Protein AF-A0A2V7ETL7-F1 (afdb_monomer)

Mean predicted aligned error: 3.3 Å

Radius of gyration: 12.02 Å; Cα contacts (8 Å, |Δi|>4): 98; chains: 1; bounding box: 28×22×36 Å

Solvent-accessible surface area (backbone atoms only — not comparable to full-atom values): 4713 Å² total; per-residue (Å²): 139,54,70,70,54,55,50,51,51,50,52,39,24,50,45,90,68,45,32,30,68,42,69,66,58,45,49,53,46,49,53,26,46,52,48,19,54,60,19,67,79,78,36,66,70,56,21,66,49,23,47,53,52,28,50,50,52,50,58,70,32,44,55,92,97,40,50,33,35,71,70,41,44,56,59,49,48,56,54,50,51,52,45,69,76,71,108

Nearest PDB structures (foldseek):
  3aq0-assembly3_E  TM=3.871E-01  e=9.064E+00  Arabidopsis thaliana

Secondary structure (DSSP, 8-state):
--HHHHHHHHHHHHTTT-SB--HHHHHHHHHHHHHHHHHTTT-HHHHHHHHHHHHHHHHHTBSTT-SB-HHHHHHHHHHHHHHHHH-

Foldseek 3Di:
DDLVVLLVLLCCCVPVVQLQVDPVLSVQLNVLSVQLVVCVVPPPVSNLVSLVSSLVSLVVQDDPPGRHHPVSSVVNNVVSVVVSVPD

Structure (mmCIF, N/CA/C/O backbone):
data_AF-A0A2V7ETL7-F1
#
_entry.id   AF-A0A2V7ETL7-F1
#
loop_
_atom_site.group_PDB
_atom_site.id
_atom_site.type_symbol
_atom_site.label_atom_id
_atom_site.label_alt_id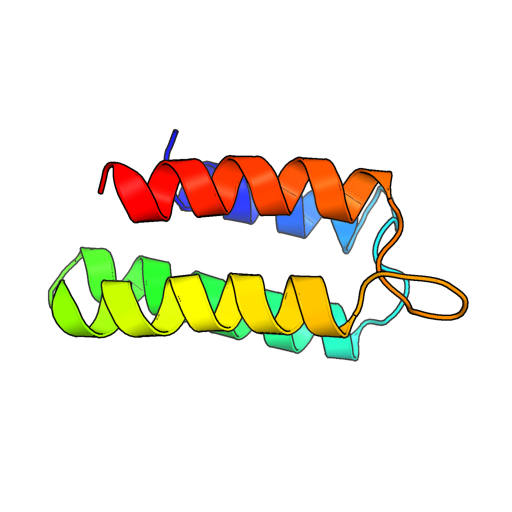
_atom_site.label_comp_id
_atom_site.label_asym_id
_atom_site.label_entity_id
_atom_site.label_seq_id
_atom_site.pdbx_PDB_ins_code
_atom_site.Cartn_x
_atom_site.Cartn_y
_atom_site.Cartn_z
_atom_site.occupancy
_atom_site.B_iso_or_equiv
_atom_site.auth_seq_id
_atom_site.auth_comp_id
_atom_site.auth_asym_id
_atom_site.auth_atom_id
_atom_site.pdbx_PDB_model_num
ATOM 1 N N . MET A 1 1 ? -14.054 -5.833 3.574 1.00 71.56 1 MET A N 1
ATOM 2 C CA . MET A 1 1 ? -12.587 -5.839 3.371 1.00 71.56 1 MET A CA 1
ATOM 3 C C . MET A 1 1 ? -11.911 -5.549 4.701 1.00 71.56 1 MET A C 1
ATOM 5 O O . MET A 1 1 ? -12.532 -4.868 5.506 1.00 71.56 1 MET A O 1
ATOM 9 N N . SER A 1 2 ? -10.698 -6.044 4.958 1.00 87.69 2 SER A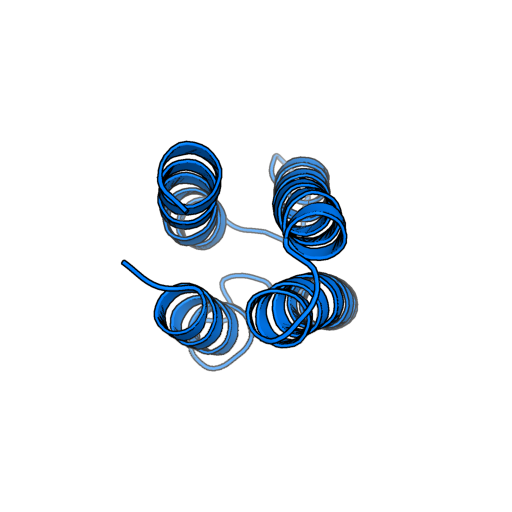 N 1
ATOM 10 C CA . SER A 1 2 ? -9.933 -5.739 6.181 1.00 87.69 2 SER A CA 1
ATOM 11 C C . SER A 1 2 ? -8.483 -5.389 5.842 1.00 87.69 2 SER A C 1
ATOM 13 O O . SER A 1 2 ? -8.003 -5.741 4.762 1.00 87.69 2 SER A O 1
ATOM 15 N N . LEU A 1 3 ? -7.761 -4.752 6.770 1.00 90.69 3 LEU A N 1
ATOM 16 C CA . LEU A 1 3 ? -6.327 -4.472 6.598 1.00 90.69 3 LEU A CA 1
ATOM 17 C C . LEU A 1 3 ? -5.497 -5.752 6.385 1.00 90.69 3 LEU A C 1
ATOM 19 O O . LEU A 1 3 ? -4.460 -5.714 5.730 1.00 90.69 3 LEU A O 1
ATOM 23 N N . ALA A 1 4 ? -5.974 -6.906 6.867 1.00 91.88 4 ALA A N 1
ATOM 24 C CA . ALA A 1 4 ? -5.325 -8.193 6.629 1.00 91.88 4 ALA A CA 1
ATOM 25 C C . ALA A 1 4 ? -5.351 -8.614 5.147 1.00 91.88 4 ALA A C 1
ATOM 27 O O . ALA A 1 4 ? -4.392 -9.229 4.683 1.00 91.88 4 ALA A O 1
ATOM 28 N N . ILE A 1 5 ? -6.412 -8.263 4.407 1.00 92.81 5 ILE A N 1
ATOM 29 C CA . ILE A 1 5 ? -6.495 -8.510 2.958 1.00 92.81 5 ILE A CA 1
ATOM 30 C C . ILE A 1 5 ? -5.485 -7.620 2.232 1.00 92.81 5 ILE A C 1
ATOM 32 O O . ILE A 1 5 ? -4.652 -8.137 1.498 1.00 92.81 5 ILE A O 1
ATOM 36 N N . VAL A 1 6 ? -5.462 -6.317 2.538 1.00 95.56 6 VAL A N 1
ATOM 37 C CA . VAL A 1 6 ? -4.492 -5.373 1.947 1.00 95.56 6 VAL A CA 1
ATOM 38 C C . VAL A 1 6 ? -3.051 -5.801 2.232 1.00 95.56 6 VAL A C 1
ATOM 40 O O . VAL A 1 6 ? -2.179 -5.664 1.379 1.00 95.56 6 VAL A O 1
ATOM 43 N N . ARG A 1 7 ? -2.787 -6.388 3.405 1.00 96.56 7 ARG A N 1
ATOM 44 C CA . ARG A 1 7 ? -1.471 -6.950 3.734 1.00 96.56 7 ARG A CA 1
ATOM 45 C C . ARG A 1 7 ? -1.115 -8.139 2.852 1.00 96.56 7 ARG A C 1
ATOM 47 O O . ARG A 1 7 ? 0.028 -8.244 2.411 1.00 96.56 7 ARG A O 1
ATOM 54 N N . SER A 1 8 ? -2.071 -9.034 2.612 1.00 97.19 8 SER A N 1
ATOM 55 C CA . SER A 1 8 ? -1.869 -10.176 1.722 1.00 97.19 8 SER A CA 1
ATOM 56 C C . SER A 1 8 ? -1.598 -9.715 0.290 1.00 97.19 8 SER A C 1
ATOM 58 O O . SER A 1 8 ? -0.628 -10.174 -0.312 1.00 97.19 8 SER A O 1
ATOM 60 N N . ASP A 1 9 ? -2.370 -8.747 -0.206 1.00 97.31 9 ASP A N 1
ATOM 61 C CA . ASP A 1 9 ? -2.168 -8.147 -1.526 1.00 97.31 9 ASP A CA 1
ATOM 62 C C . ASP A 1 9 ? -0.780 -7.509 -1.628 1.00 97.31 9 ASP A C 1
ATOM 64 O O . ASP A 1 9 ? -0.030 -7.807 -2.556 1.00 97.31 9 ASP A O 1
ATOM 68 N N . LEU A 1 10 ? -0.381 -6.719 -0.624 1.00 97.69 10 LEU A N 1
ATOM 69 C CA . LEU A 1 10 ? 0.938 -6.089 -0.584 1.00 97.69 10 LEU A CA 1
ATOM 70 C C . LEU A 1 10 ? 2.067 -7.129 -0.617 1.00 97.69 10 LEU A C 1
ATOM 72 O O . LEU A 1 10 ? 3.064 -6.947 -1.317 1.00 97.69 10 LEU A O 1
ATOM 76 N N . GLN A 1 11 ? 1.917 -8.240 0.109 1.00 97.69 11 GLN A N 1
ATOM 77 C CA . GLN A 1 11 ? 2.882 -9.338 0.084 1.00 97.69 11 GLN A CA 1
ATOM 78 C C . GLN A 1 11 ? 2.991 -9.967 -1.312 1.00 97.69 11 GLN A C 1
ATOM 80 O O . GLN A 1 11 ? 4.099 -10.277 -1.754 1.00 97.69 11 GLN A O 1
ATOM 85 N N . GLN A 1 12 ? 1.873 -10.131 -2.022 1.00 97.81 12 GLN A N 1
ATOM 86 C CA . GLN A 1 12 ? 1.874 -10.656 -3.388 1.00 97.81 12 GLN A CA 1
ATOM 87 C C . GLN A 1 12 ? 2.542 -9.683 -4.364 1.00 97.81 12 GLN A C 1
ATOM 89 O O . GLN A 1 12 ? 3.418 -10.089 -5.132 1.00 97.81 12 GLN A O 1
ATOM 94 N N . THR A 1 13 ? 2.193 -8.393 -4.301 1.00 97.62 13 THR A N 1
ATOM 95 C CA . THR A 1 13 ? 2.729 -7.364 -5.204 1.00 97.62 13 THR A CA 1
ATOM 96 C C . THR A 1 13 ? 4.218 -7.105 -4.992 1.00 97.62 13 THR A C 1
ATOM 98 O O . THR A 1 13 ? 4.933 -6.859 -5.961 1.00 97.62 13 THR A O 1
ATOM 101 N N . CYS A 1 14 ? 4.693 -7.191 -3.747 1.00 97.38 14 CYS A N 1
ATOM 102 C CA . CYS A 1 14 ? 6.106 -7.041 -3.387 1.00 97.38 14 CYS A CA 1
ATOM 103 C C . CYS A 1 14 ? 6.939 -8.316 -3.559 1.00 97.38 14 CYS A C 1
ATOM 105 O O . CYS A 1 14 ? 8.166 -8.250 -3.593 1.00 97.38 14 CYS A O 1
ATOM 107 N N . GLY A 1 15 ? 6.289 -9.477 -3.606 1.00 95.38 15 GLY A N 1
ATOM 108 C CA . GLY A 1 15 ? 6.943 -10.774 -3.692 1.00 95.38 15 GLY A CA 1
ATOM 109 C C . GLY A 1 15 ? 6.712 -11.421 -5.058 1.00 95.38 15 GLY A C 1
ATOM 110 O O . GLY A 1 15 ? 7.290 -10.953 -6.039 1.00 95.38 15 GLY A O 1
ATOM 111 N N . PRO A 1 16 ? 5.900 -12.492 -5.148 1.00 94.75 16 PRO A N 1
ATOM 112 C CA . PRO A 1 16 ? 5.763 -13.301 -6.360 1.00 94.75 16 PRO A CA 1
ATOM 113 C C . PRO A 1 16 ? 5.412 -12.525 -7.632 1.00 94.75 16 PRO A C 1
ATOM 115 O O . PRO A 1 16 ? 5.946 -12.834 -8.694 1.00 94.75 16 PRO A O 1
ATOM 118 N N . LEU A 1 17 ? 4.544 -11.513 -7.539 1.00 95.88 17 LEU A N 1
ATOM 119 C CA . LEU A 1 17 ? 4.103 -10.750 -8.709 1.00 95.88 17 LEU A CA 1
ATOM 120 C C . LEU A 1 17 ? 5.148 -9.731 -9.171 1.00 95.88 17 LEU A C 1
ATOM 122 O O . LEU A 1 17 ? 5.155 -9.353 -10.340 1.00 95.88 17 LEU A O 1
ATOM 126 N N . ARG A 1 18 ? 6.019 -9.275 -8.258 1.00 94.25 18 ARG A N 1
ATOM 127 C CA . ARG A 1 18 ? 7.027 -8.225 -8.496 1.00 94.25 18 ARG A CA 1
ATOM 128 C C . ARG A 1 18 ? 6.460 -6.952 -9.138 1.00 94.25 18 ARG A C 1
ATOM 130 O O . ARG A 1 18 ? 7.157 -6.247 -9.862 1.00 94.25 18 ARG A O 1
ATOM 137 N N . TRP A 1 19 ? 5.193 -6.653 -8.867 1.00 97.38 19 TRP A N 1
ATOM 138 C CA . TRP A 1 19 ? 4.497 -5.457 -9.347 1.00 97.38 19 TRP A CA 1
ATOM 139 C C . TRP A 1 19 ? 4.948 -4.178 -8.636 1.00 97.38 19 TRP A C 1
ATOM 141 O O . TRP A 1 19 ? 4.669 -3.081 -9.121 1.00 97.38 19 TRP A O 1
ATOM 151 N N . ILE A 1 20 ? 5.645 -4.328 -7.509 1.00 97.31 20 ILE A N 1
ATOM 152 C CA . ILE A 1 20 ? 6.458 -3.292 -6.882 1.00 97.31 20 ILE A CA 1
ATOM 153 C C . ILE A 1 20 ? 7.899 -3.801 -6.909 1.00 97.31 20 ILE A C 1
ATOM 155 O O . ILE A 1 20 ? 8.238 -4.754 -6.209 1.00 97.31 20 ILE A O 1
ATOM 159 N N . ALA A 1 21 ? 8.732 -3.218 -7.771 1.00 85.81 21 ALA A N 1
ATOM 160 C CA . ALA A 1 21 ? 10.073 -3.747 -8.043 1.00 85.81 21 ALA A CA 1
ATOM 161 C C . ALA A 1 21 ? 11.118 -3.335 -6.990 1.00 85.81 21 ALA A C 1
ATOM 163 O O . ALA A 1 21 ? 12.148 -3.996 -6.845 1.00 85.81 21 ALA A O 1
ATOM 164 N N . ASP A 1 22 ? 10.858 -2.245 -6.267 1.00 94.00 22 ASP A N 1
ATOM 165 C CA . ASP A 1 22 ? 11.772 -1.663 -5.288 1.00 94.00 22 ASP A CA 1
ATOM 166 C C . ASP A 1 22 ? 11.509 -2.220 -3.877 1.00 94.00 22 ASP A C 1
ATOM 168 O O . ASP A 1 22 ? 10.447 -2.020 -3.277 1.00 94.00 22 ASP A O 1
ATOM 172 N N . GLY A 1 23 ? 12.513 -2.906 -3.324 1.00 93.94 23 GLY A N 1
ATOM 173 C CA . GLY A 1 23 ? 12.437 -3.503 -1.990 1.00 93.94 23 GLY A CA 1
ATOM 174 C C . GLY A 1 23 ? 12.337 -2.483 -0.850 1.00 93.94 23 GLY A C 1
ATOM 175 O O . GLY A 1 23 ? 11.701 -2.769 0.166 1.00 93.94 23 GLY A O 1
ATOM 176 N N . ALA A 1 24 ? 12.909 -1.287 -1.005 1.00 96.88 24 ALA A N 1
ATOM 177 C CA . ALA A 1 24 ? 12.798 -0.216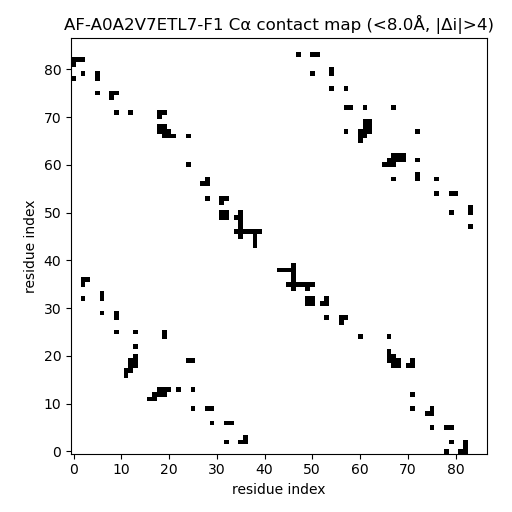 -0.020 1.00 96.88 24 ALA A CA 1
ATOM 178 C C . ALA A 1 24 ? 11.379 0.368 0.005 1.00 96.88 24 ALA A C 1
ATOM 180 O O . ALA A 1 24 ? 10.844 0.619 1.087 1.00 96.88 24 ALA A O 1
ATOM 181 N N . VAL A 1 25 ? 10.737 0.514 -1.160 1.00 97.12 25 VAL A N 1
ATOM 182 C CA . VAL A 1 25 ? 9.317 0.904 -1.255 1.00 97.12 25 VAL A CA 1
ATOM 183 C C . VAL A 1 25 ? 8.426 -0.136 -0.585 1.00 97.12 25 VAL A C 1
ATOM 185 O O . VAL A 1 25 ? 7.609 0.211 0.267 1.00 97.12 25 VAL A O 1
ATOM 188 N N . CYS A 1 26 ? 8.640 -1.419 -0.874 1.00 97.88 26 CYS A N 1
ATOM 189 C CA . CYS A 1 26 ? 7.937 -2.508 -0.196 1.00 97.88 26 CYS A CA 1
ATOM 190 C C . CYS A 1 26 ? 8.136 -2.496 1.324 1.00 97.88 26 CYS A C 1
ATOM 192 O O . CYS A 1 26 ? 7.196 -2.743 2.081 1.00 97.88 26 CYS A O 1
ATOM 194 N N . GLY A 1 27 ? 9.345 -2.170 1.788 1.00 97.31 27 GLY A N 1
ATOM 195 C CA . GLY A 1 27 ? 9.646 -1.997 3.205 1.00 97.31 27 GLY A CA 1
ATOM 196 C C . GLY A 1 27 ? 8.805 -0.897 3.857 1.00 97.31 27 GLY A C 1
ATOM 197 O O . GLY A 1 27 ? 8.172 -1.153 4.883 1.00 97.31 27 GLY A O 1
ATOM 198 N N . ARG A 1 28 ? 8.757 0.295 3.247 1.00 97.50 28 ARG A N 1
ATOM 199 C CA . ARG A 1 28 ? 7.981 1.438 3.761 1.00 97.50 28 ARG A CA 1
ATOM 200 C C . ARG A 1 28 ? 6.478 1.173 3.747 1.00 97.50 28 ARG A C 1
ATOM 202 O O . ARG A 1 28 ? 5.829 1.350 4.776 1.00 97.50 28 ARG A O 1
ATOM 209 N N . LEU A 1 29 ? 5.942 0.671 2.633 1.00 97.75 29 LEU A N 1
ATOM 210 C CA . LEU A 1 29 ? 4.523 0.323 2.514 1.00 97.75 29 LEU A CA 1
ATOM 211 C C . LEU A 1 29 ? 4.108 -0.706 3.573 1.00 97.75 29 LEU A C 1
ATOM 213 O O . LEU A 1 29 ? 3.100 -0.525 4.253 1.00 97.75 29 LEU A O 1
ATOM 217 N N . ARG A 1 30 ? 4.919 -1.751 3.778 1.00 97.12 30 ARG A N 1
ATOM 218 C CA . ARG A 1 30 ? 4.653 -2.765 4.805 1.00 97.12 30 ARG A CA 1
ATOM 219 C C . ARG A 1 30 ? 4.687 -2.165 6.207 1.00 97.12 30 ARG A C 1
ATOM 221 O O . ARG A 1 30 ? 3.800 -2.454 6.996 1.00 97.12 30 ARG A O 1
ATOM 228 N N . SER A 1 31 ? 5.667 -1.313 6.506 1.00 96.12 31 SER A N 1
ATOM 229 C CA . SER A 1 31 ? 5.760 -0.638 7.806 1.00 96.12 31 SER A CA 1
ATOM 230 C C . SER A 1 31 ? 4.509 0.190 8.113 1.00 96.12 31 SER A C 1
ATOM 232 O O . SER A 1 31 ? 3.931 0.042 9.188 1.00 96.12 31 SER A O 1
ATOM 234 N N . ASN A 1 32 ? 4.057 1.019 7.166 1.00 95.25 32 ASN A N 1
ATOM 235 C CA . ASN A 1 32 ? 2.860 1.847 7.346 1.00 95.25 32 ASN A CA 1
ATOM 236 C C . ASN A 1 32 ? 1.606 0.987 7.554 1.00 95.25 32 ASN A C 1
ATOM 238 O O . ASN A 1 32 ? 0.776 1.282 8.414 1.00 95.25 32 ASN A O 1
ATOM 242 N N . LEU A 1 33 ? 1.486 -0.109 6.800 1.00 95.06 33 LEU A N 1
ATOM 243 C CA . LEU A 1 33 ? 0.338 -1.001 6.898 1.00 95.06 33 LEU A CA 1
ATOM 244 C C . LEU A 1 33 ? 0.309 -1.791 8.215 1.00 95.06 33 LEU A C 1
ATOM 246 O O . LEU A 1 33 ? -0.748 -1.897 8.832 1.00 95.06 33 LEU A O 1
ATOM 250 N N . GLU A 1 34 ? 1.449 -2.302 8.684 1.00 93.81 34 GLU A N 1
ATOM 251 C CA . GLU A 1 34 ? 1.528 -2.989 9.982 1.00 93.81 34 GLU A CA 1
ATOM 252 C C . GLU A 1 34 ? 1.229 -2.038 11.148 1.00 93.81 34 GLU A C 1
ATOM 254 O O . GLU A 1 34 ? 0.544 -2.426 12.093 1.00 93.81 34 GLU A O 1
ATOM 259 N N . GLN A 1 35 ? 1.658 -0.773 11.071 1.00 91.94 35 GLN A N 1
ATOM 260 C CA . GLN A 1 35 ? 1.280 0.238 12.065 1.00 91.94 35 GLN A CA 1
ATOM 261 C C . GLN A 1 35 ? -0.233 0.494 12.077 1.00 91.94 35 GLN A C 1
ATOM 263 O O . GLN A 1 35 ? -0.828 0.586 13.152 1.00 91.94 35 GLN A O 1
ATOM 268 N N . ALA A 1 36 ? -0.875 0.550 10.904 1.00 91.12 36 ALA A N 1
ATOM 269 C CA . ALA A 1 36 ? -2.329 0.680 10.814 1.00 91.12 36 ALA A CA 1
ATOM 270 C C . ALA A 1 36 ? -3.049 -0.537 11.424 1.00 91.12 36 ALA A C 1
ATOM 272 O O . ALA A 1 36 ? -4.027 -0.372 12.151 1.00 91.12 36 ALA A O 1
ATOM 273 N N . ILE A 1 37 ? -2.544 -1.752 11.180 1.00 90.94 37 ILE A N 1
ATOM 274 C CA . ILE A 1 37 ? -3.082 -2.994 11.759 1.00 90.94 37 ILE A CA 1
ATOM 275 C C . ILE A 1 37 ? -2.936 -3.002 13.283 1.00 90.94 37 ILE A C 1
ATOM 277 O O . ILE A 1 37 ? -3.897 -3.306 13.986 1.00 90.94 37 ILE A O 1
ATOM 281 N N . ALA A 1 38 ? -1.755 -2.660 13.803 1.00 88.81 38 ALA A N 1
ATOM 282 C CA . ALA A 1 38 ? -1.507 -2.626 15.242 1.00 88.81 38 ALA A CA 1
ATOM 283 C C . ALA A 1 38 ? -2.416 -1.604 15.943 1.00 88.81 38 ALA A C 1
ATOM 285 O O . ALA A 1 38 ? -2.969 -1.872 17.009 1.00 88.81 38 ALA A O 1
ATOM 286 N N . SER A 1 39 ? -2.626 -0.455 15.302 1.00 84.50 39 SER A N 1
ATOM 287 C CA . SER A 1 39 ? -3.452 0.623 15.838 1.00 84.50 39 SER A CA 1
ATOM 288 C C . SER A 1 39 ? -4.943 0.267 15.888 1.00 84.50 39 SER A C 1
ATOM 290 O O . SER A 1 39 ? -5.638 0.730 16.792 1.00 84.50 39 SER A O 1
ATOM 292 N N . GLN A 1 40 ? -5.442 -0.616 15.008 1.00 79.25 40 GLN A N 1
ATOM 293 C CA . GLN A 1 40 ? -6.846 -1.058 15.056 1.00 79.25 40 GLN A CA 1
ATOM 294 C C . GLN A 1 40 ? -7.229 -1.723 16.383 1.00 79.25 40 GLN A C 1
ATOM 296 O O . GLN A 1 40 ? -8.405 -1.733 16.740 1.00 79.25 40 GLN A O 1
ATOM 301 N N . GLN A 1 41 ? -6.262 -2.293 17.106 1.00 71.31 41 GLN A N 1
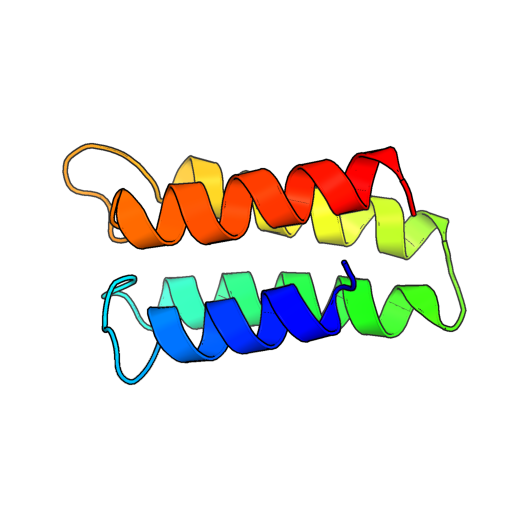ATOM 302 C CA . GLN A 1 41 ? -6.512 -3.027 18.346 1.00 71.31 41 GLN A CA 1
ATOM 303 C C . GLN A 1 41 ? -6.561 -2.136 19.596 1.00 71.31 41 GLN A C 1
ATOM 305 O O . GLN A 1 41 ? -6.924 -2.631 20.660 1.00 71.31 41 GLN A O 1
ATOM 310 N N . GLY A 1 42 ? -6.219 -0.845 19.498 1.00 67.00 42 GLY A N 1
ATOM 311 C CA . GLY A 1 42 ? -6.131 0.012 20.687 1.00 67.00 42 GLY A CA 1
ATOM 312 C C . GLY A 1 42 ? -6.337 1.509 20.468 1.00 67.00 42 GLY A C 1
ATOM 313 O O . GLY A 1 42 ? -6.885 2.159 21.353 1.00 67.00 42 GLY A O 1
ATOM 314 N N . ASP A 1 43 ? -5.954 2.063 19.315 1.00 69.25 43 ASP A N 1
ATOM 315 C CA . ASP A 1 43 ? -6.033 3.503 19.047 1.00 69.25 43 ASP A CA 1
ATOM 316 C C . ASP A 1 43 ? -6.518 3.785 17.614 1.00 69.25 43 ASP A C 1
ATOM 318 O O . ASP A 1 43 ? -5.794 3.722 16.611 1.00 69.25 43 ASP A O 1
ATOM 322 N N . ARG A 1 44 ? -7.802 4.135 17.523 1.00 71.00 44 ARG A N 1
ATOM 323 C CA . ARG A 1 44 ? -8.466 4.483 16.265 1.00 71.00 44 ARG A CA 1
ATOM 324 C C . ARG A 1 44 ? -7.860 5.736 15.621 1.00 71.00 44 ARG A C 1
ATOM 326 O O . ARG A 1 44 ? -7.798 5.786 14.397 1.00 71.00 44 ARG A O 1
ATOM 333 N N . ALA A 1 45 ? -7.367 6.700 16.406 1.00 67.88 45 ALA A N 1
ATOM 334 C CA . ALA A 1 45 ? -6.731 7.908 15.880 1.00 67.88 45 ALA A CA 1
ATOM 335 C C . ALA A 1 45 ? -5.365 7.589 15.246 1.00 67.88 45 ALA A C 1
ATOM 337 O O . ALA A 1 45 ? -5.063 8.060 14.146 1.00 67.88 45 ALA A O 1
ATOM 338 N N . ALA A 1 46 ? -4.580 6.710 15.873 1.00 68.25 46 ALA A N 1
ATOM 339 C CA . ALA A 1 46 ? -3.341 6.207 15.279 1.00 68.25 46 ALA A CA 1
ATOM 340 C C . ALA A 1 46 ? -3.611 5.421 13.979 1.00 68.25 46 ALA A C 1
ATOM 342 O O . ALA A 1 46 ? -2.926 5.618 12.972 1.00 68.25 46 ALA A O 1
ATOM 343 N N . THR A 1 47 ? -4.689 4.627 13.944 1.00 71.38 47 THR A N 1
ATOM 344 C CA . THR A 1 47 ? -5.133 3.909 12.731 1.00 71.38 47 THR A CA 1
ATOM 345 C C . THR A 1 47 ? -5.430 4.877 11.587 1.00 71.38 47 THR A C 1
ATOM 347 O O . THR A 1 47 ? -4.981 4.666 10.457 1.00 71.38 47 THR A O 1
ATOM 350 N N . THR A 1 48 ? -6.148 5.966 11.883 1.00 70.81 48 THR A N 1
ATOM 351 C CA . THR A 1 48 ? -6.461 7.011 10.901 1.00 70.81 48 THR A CA 1
ATOM 352 C C . THR A 1 48 ? -5.244 7.807 10.439 1.00 70.81 48 THR A C 1
ATOM 354 O O . THR A 1 48 ? -5.359 8.503 9.444 1.00 70.81 48 THR A O 1
ATOM 357 N N . GLY A 1 49 ? -4.081 7.710 11.091 1.00 83.94 49 GLY A N 1
ATOM 358 C CA . GLY A 1 49 ? -2.835 8.317 10.606 1.00 83.94 49 GLY A CA 1
ATOM 359 C C . GLY A 1 49 ? -2.028 7.383 9.700 1.00 83.94 49 GLY A C 1
ATOM 360 O O . GLY A 1 49 ? -1.552 7.786 8.637 1.00 83.94 49 GLY A O 1
ATOM 361 N N . SER A 1 50 ? -1.905 6.112 10.088 1.00 90.75 50 SER A N 1
ATOM 362 C CA . SER A 1 50 ? -1.045 5.149 9.388 1.00 90.75 50 SER A CA 1
ATOM 363 C C . SER A 1 50 ? -1.614 4.676 8.047 1.00 90.75 50 SER A C 1
ATOM 365 O O . SER A 1 50 ? -0.850 4.483 7.101 1.00 90.75 50 SER A O 1
ATOM 367 N N . LEU A 1 51 ? -2.940 4.524 7.919 1.00 92.81 51 LEU A N 1
ATOM 368 C CA . LEU A 1 51 ? -3.543 4.132 6.639 1.00 92.81 51 LEU A CA 1
ATOM 369 C C . LEU A 1 51 ? -3.442 5.246 5.573 1.00 92.81 51 LEU A C 1
ATOM 371 O O . LEU A 1 51 ? -3.032 4.944 4.451 1.00 92.81 51 LEU A O 1
ATOM 375 N N . PRO A 1 52 ? -3.697 6.533 5.878 1.00 95.00 52 PRO A N 1
ATOM 376 C CA . PRO A 1 52 ? -3.373 7.616 4.951 1.00 95.00 52 PRO A CA 1
ATOM 377 C C . PRO A 1 52 ? -1.889 7.702 4.600 1.00 95.00 52 PRO A C 1
ATOM 379 O O . PRO A 1 52 ? -1.569 7.955 3.444 1.00 95.00 52 PRO A O 1
ATOM 382 N N . ALA A 1 53 ? -0.976 7.437 5.541 1.00 96.06 53 ALA A N 1
ATOM 383 C CA . ALA A 1 53 ? 0.457 7.398 5.241 1.00 96.06 53 ALA A CA 1
ATOM 384 C C . ALA A 1 53 ? 0.825 6.260 4.269 1.00 96.06 53 ALA A C 1
ATOM 386 O O . ALA A 1 53 ? 1.662 6.441 3.385 1.00 96.06 53 ALA A O 1
ATOM 387 N N . PHE A 1 54 ? 0.184 5.092 4.392 1.00 96.88 54 PHE A N 1
ATOM 388 C CA . PHE A 1 54 ? 0.298 4.012 3.409 1.00 96.88 54 PHE A CA 1
ATOM 389 C C . PHE A 1 54 ? -0.165 4.467 2.015 1.00 96.88 54 PHE A C 1
ATOM 391 O O . PHE A 1 54 ? 0.566 4.283 1.043 1.00 96.88 54 PHE A O 1
ATOM 398 N N . LEU A 1 55 ? -1.340 5.098 1.924 1.00 97.62 55 LEU A N 1
ATOM 399 C CA . LEU A 1 55 ? -1.89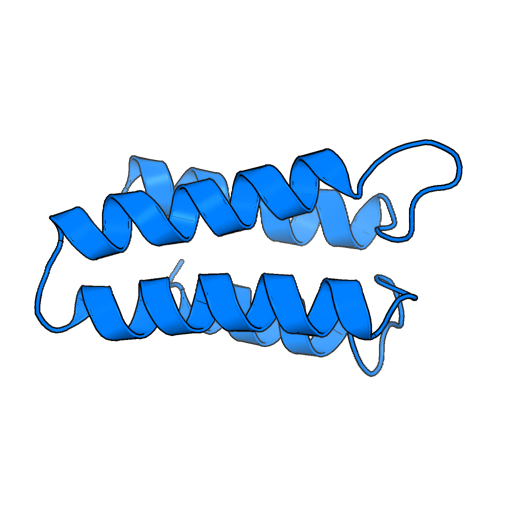4 5.582 0.655 1.00 97.62 55 LEU A CA 1
ATOM 400 C C . LEU A 1 55 ? -1.034 6.689 0.029 1.00 97.62 55 LEU A C 1
ATOM 402 O O . LEU A 1 55 ? -0.796 6.667 -1.174 1.00 97.62 55 LEU A O 1
ATOM 406 N N . ALA A 1 56 ? -0.514 7.609 0.842 1.00 98.06 56 ALA A N 1
ATOM 407 C CA . ALA A 1 56 ? 0.355 8.685 0.381 1.00 98.06 56 ALA A CA 1
ATOM 408 C C . ALA A 1 56 ? 1.691 8.162 -0.172 1.00 98.06 56 ALA A C 1
ATOM 410 O O . ALA A 1 56 ? 2.147 8.639 -1.208 1.00 98.06 56 ALA A O 1
ATOM 411 N N . GLU A 1 57 ? 2.310 7.164 0.472 1.00 97.88 57 GLU A N 1
ATOM 412 C CA . GLU A 1 57 ? 3.506 6.506 -0.076 1.00 97.88 57 GLU A CA 1
ATOM 413 C C . GLU A 1 57 ? 3.178 5.789 -1.392 1.00 97.88 57 GLU A C 1
ATOM 415 O O . GLU A 1 57 ? 3.946 5.884 -2.346 1.00 97.88 57 GLU A O 1
ATOM 420 N N . LEU A 1 58 ? 2.028 5.112 -1.478 1.00 97.75 58 LEU A N 1
ATOM 421 C CA . LEU A 1 58 ? 1.602 4.439 -2.704 1.00 97.75 58 LEU A CA 1
ATOM 422 C C . LEU A 1 58 ? 1.434 5.434 -3.869 1.00 97.75 58 LEU A C 1
ATOM 424 O O . LEU A 1 58 ? 1.978 5.201 -4.948 1.00 97.75 58 LEU A O 1
ATOM 428 N N . ASP A 1 59 ? 0.762 6.565 -3.632 1.00 98.31 59 ASP A N 1
ATOM 429 C CA . ASP A 1 59 ? 0.604 7.656 -4.605 1.00 98.31 59 ASP A CA 1
ATOM 430 C C . ASP A 1 59 ? 1.964 8.267 -4.997 1.00 98.31 59 ASP A C 1
ATOM 432 O O . ASP A 1 59 ? 2.249 8.513 -6.174 1.00 98.31 59 ASP A O 1
ATOM 436 N N . ALA A 1 60 ? 2.858 8.465 -4.024 1.00 98.06 60 ALA A N 1
ATOM 437 C CA . ALA A 1 60 ? 4.189 9.012 -4.264 1.00 98.06 60 ALA A CA 1
ATOM 438 C C . ALA A 1 60 ? 5.057 8.101 -5.144 1.00 98.06 60 ALA A C 1
ATOM 440 O O . ALA A 1 60 ? 5.906 8.612 -5.876 1.00 98.06 60 ALA A O 1
ATOM 441 N N . GLN A 1 61 ? 4.830 6.786 -5.121 1.00 97.81 61 GLN A N 1
ATOM 442 C CA . GLN A 1 61 ? 5.616 5.791 -5.858 1.00 97.81 61 GLN A CA 1
ATOM 443 C C . GLN A 1 61 ? 4.935 5.272 -7.133 1.00 97.81 61 GLN A C 1
ATOM 445 O O . GLN A 1 61 ? 5.486 4.394 -7.798 1.00 97.81 61 GLN A O 1
ATOM 450 N N . HIS A 1 62 ? 3.786 5.835 -7.513 1.00 97.94 62 HIS A N 1
ATOM 451 C CA . HIS A 1 62 ? 3.083 5.521 -8.759 1.00 97.94 62 HIS A CA 1
ATOM 452 C C . HIS A 1 62 ? 3.272 6.603 -9.837 1.00 97.94 62 HIS A C 1
ATOM 454 O O . HIS A 1 62 ? 3.426 7.794 -9.537 1.00 97.94 62 HIS A O 1
ATOM 460 N N . GLY A 1 63 ? 3.308 6.173 -11.100 1.00 95.81 63 GLY A N 1
ATOM 461 C CA . GLY A 1 63 ? 3.483 7.018 -12.283 1.00 95.81 63 GLY A CA 1
ATOM 462 C C . GLY A 1 63 ? 4.729 6.679 -13.119 1.00 95.81 63 GLY A C 1
ATOM 463 O O . GLY A 1 63 ? 5.470 5.747 -12.795 1.00 95.81 63 GLY A O 1
ATOM 464 N N . PRO A 1 64 ? 4.983 7.428 -14.209 1.00 95.50 64 PRO A N 1
ATOM 465 C CA . PRO A 1 64 ? 6.086 7.148 -15.126 1.00 95.50 64 PRO A CA 1
ATOM 466 C C . PRO A 1 64 ? 7.450 7.096 -14.424 1.00 95.50 64 PRO A C 1
ATOM 468 O O . PRO A 1 64 ? 7.822 8.020 -13.704 1.00 95.50 64 PRO A O 1
ATOM 471 N N . GLY A 1 65 ? 8.200 6.013 -14.650 1.00 93.31 65 GLY A N 1
ATOM 472 C CA . GLY A 1 65 ? 9.540 5.811 -14.084 1.00 93.31 65 GLY A CA 1
ATOM 473 C C . GLY A 1 65 ? 9.573 5.462 -12.593 1.00 93.31 65 GLY A C 1
ATOM 474 O O . GLY A 1 65 ? 10.660 5.342 -12.031 1.00 93.31 65 GLY A O 1
ATOM 475 N N . LYS A 1 66 ? 8.414 5.292 -11.948 1.00 96.25 66 LYS A N 1
ATOM 476 C CA . LYS A 1 66 ? 8.323 4.957 -10.528 1.00 96.25 66 LYS A CA 1
ATOM 477 C C . LYS A 1 66 ? 8.135 3.449 -10.295 1.00 96.25 66 LYS A C 1
ATOM 479 O O . LYS A 1 66 ? 7.735 2.729 -11.210 1.00 96.25 66 LYS A O 1
ATOM 484 N N . PRO A 1 67 ? 8.449 2.942 -9.089 1.00 96.50 67 PRO A N 1
ATOM 485 C CA . PRO A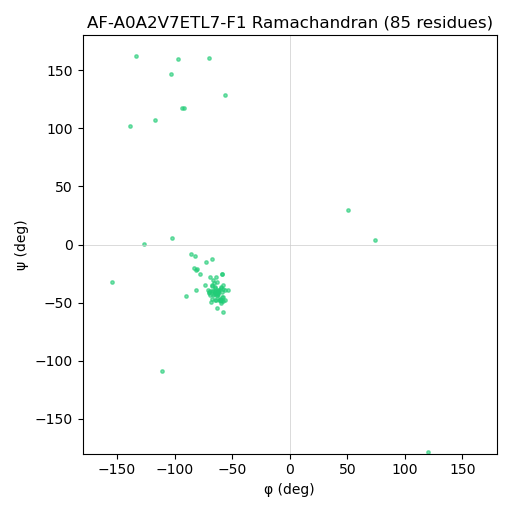 1 67 ? 8.574 1.502 -8.869 1.00 96.50 67 PRO A CA 1
ATOM 486 C C . PRO A 1 67 ? 7.254 0.759 -8.634 1.00 96.50 67 PRO A C 1
ATOM 488 O O . PRO A 1 67 ? 7.277 -0.473 -8.607 1.00 96.50 67 PRO A O 1
ATOM 491 N N . VAL A 1 68 ? 6.126 1.454 -8.448 1.00 97.69 68 VAL A N 1
ATOM 492 C CA . VAL A 1 68 ? 4.797 0.836 -8.320 1.00 97.69 68 VAL A CA 1
ATOM 493 C C . VAL A 1 68 ? 4.128 0.790 -9.690 1.00 97.69 68 VAL A C 1
ATOM 495 O O . VAL A 1 68 ? 3.843 1.828 -10.285 1.00 97.69 68 VAL A O 1
ATOM 498 N N . SER A 1 69 ? 3.851 -0.419 -10.179 1.00 97.69 69 SER A N 1
ATOM 499 C CA . SER A 1 69 ? 3.074 -0.618 -11.409 1.00 97.69 69 SER A CA 1
ATOM 500 C C . SER A 1 69 ? 1.595 -0.257 -11.238 1.00 97.69 69 SER A C 1
ATOM 502 O O . SER A 1 69 ? 1.063 -0.294 -10.128 1.00 97.69 69 SER A O 1
ATOM 504 N N . ASP A 1 70 ? 0.903 -0.011 -12.353 1.00 97.88 70 ASP A N 1
ATOM 505 C CA . ASP A 1 70 ? -0.537 0.286 -12.366 1.00 97.88 70 ASP A CA 1
ATOM 506 C C . ASP A 1 70 ? -1.377 -0.804 -11.688 1.00 97.88 70 ASP A C 1
ATOM 508 O O . ASP A 1 70 ? -2.312 -0.500 -10.948 1.00 97.88 70 ASP A O 1
ATOM 512 N N . ASN A 1 71 ? -1.023 -2.077 -11.886 1.00 97.69 71 ASN A N 1
ATOM 513 C CA . ASN A 1 71 ? -1.752 -3.194 -11.287 1.00 97.69 71 ASN A CA 1
ATOM 514 C C . ASN A 1 71 ? -1.613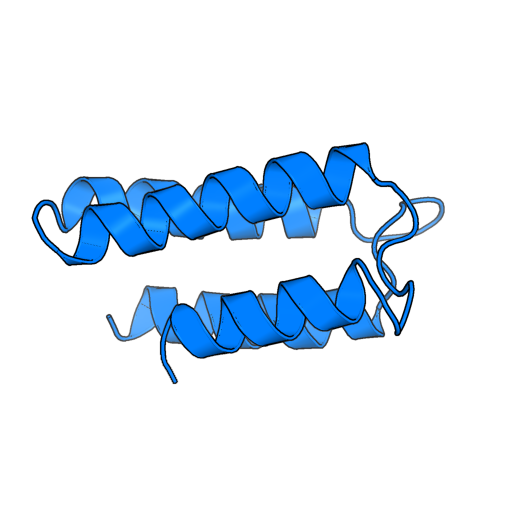 -3.214 -9.759 1.00 97.69 71 ASN A C 1
ATOM 516 O O . ASN A 1 71 ? -2.604 -3.409 -9.056 1.00 97.69 71 ASN A O 1
ATOM 520 N N . ALA A 1 72 ? -0.400 -2.992 -9.233 1.00 97.69 72 ALA A N 1
ATOM 521 C CA . ALA A 1 72 ? -0.205 -2.871 -7.788 1.00 97.69 72 ALA A CA 1
ATOM 522 C C . ALA A 1 72 ? -0.915 -1.635 -7.235 1.00 97.69 72 ALA A C 1
ATOM 524 O O . ALA A 1 72 ? -1.547 -1.717 -6.183 1.00 97.69 72 ALA A O 1
ATOM 525 N N . TYR A 1 73 ? -0.831 -0.514 -7.953 1.00 98.44 73 TYR A N 1
ATOM 526 C CA . TYR A 1 73 ? -1.460 0.731 -7.546 1.00 98.44 73 TYR A CA 1
ATOM 527 C C . TYR A 1 73 ? -2.967 0.560 -7.373 1.00 98.44 73 TYR A C 1
ATOM 529 O O . TYR A 1 73 ? -3.472 0.746 -6.271 1.00 98.44 73 TYR A O 1
ATOM 537 N N . TRP A 1 74 ? -3.684 0.133 -8.414 1.00 98.06 74 TRP A N 1
ATOM 538 C CA . TRP A 1 74 ? -5.143 0.043 -8.354 1.00 98.06 74 TRP A CA 1
ATOM 539 C C . TRP A 1 74 ? -5.648 -1.025 -7.385 1.00 98.06 74 TRP A C 1
ATOM 541 O O . TRP A 1 74 ? -6.645 -0.787 -6.704 1.00 98.06 74 TRP A O 1
ATOM 551 N N . LEU A 1 75 ? -4.944 -2.156 -7.261 1.00 97.25 75 LEU A N 1
ATOM 552 C CA . LEU A 1 75 ? -5.277 -3.183 -6.272 1.00 97.25 75 LEU A CA 1
ATOM 553 C C . LEU A 1 75 ? -5.200 -2.629 -4.840 1.00 97.25 75 LEU A C 1
ATOM 555 O O . LEU A 1 75 ? -6.121 -2.813 -4.049 1.00 97.25 75 LEU A O 1
ATOM 559 N N . LEU A 1 76 ? -4.112 -1.932 -4.502 1.00 97.94 76 LEU A N 1
ATOM 560 C CA . LEU A 1 76 ? -3.863 -1.467 -3.136 1.00 97.94 76 LEU A CA 1
ATOM 561 C C . LEU A 1 76 ? -4.611 -0.167 -2.803 1.00 97.94 76 LEU A C 1
ATOM 563 O O . LEU A 1 76 ? -5.134 -0.031 -1.696 1.00 97.94 76 LEU A O 1
ATOM 567 N N . LYS A 1 77 ? -4.687 0.776 -3.750 1.00 97.69 77 LYS A N 1
ATOM 568 C CA . LYS A 1 77 ? -5.290 2.107 -3.580 1.00 97.69 77 LYS A CA 1
ATOM 569 C C . LYS A 1 77 ? -6.780 2.007 -3.283 1.00 97.69 77 LYS A C 1
ATOM 571 O O . LYS A 1 77 ? -7.225 2.490 -2.247 1.00 97.69 77 LYS A O 1
ATOM 576 N N . VAL A 1 78 ? -7.526 1.309 -4.140 1.00 96.56 78 VAL A N 1
ATOM 577 C CA . VAL A 1 78 ? -8.984 1.168 -4.004 1.00 96.56 78 VAL A CA 1
ATOM 578 C C . VAL A 1 78 ? -9.333 0.447 -2.705 1.00 96.56 78 VAL A C 1
ATOM 580 O O . VAL A 1 78 ? -10.227 0.872 -1.969 1.00 96.56 78 VAL A O 1
ATOM 583 N N . ASN A 1 79 ? -8.590 -0.615 -2.378 1.00 95.75 79 ASN A N 1
ATOM 584 C CA . ASN A 1 79 ? -8.841 -1.379 -1.165 1.00 95.75 79 ASN A CA 1
ATOM 585 C C . ASN A 1 79 ? -8.527 -0.568 0.104 1.00 95.75 79 ASN A C 1
ATOM 587 O O . ASN A 1 79 ? -9.281 -0.627 1.079 1.00 95.75 79 ASN A O 1
ATOM 591 N N . GLY A 1 80 ? -7.442 0.212 0.092 1.00 94.69 80 GLY A N 1
ATOM 592 C CA . GLY A 1 80 ? -7.061 1.087 1.199 1.00 94.69 80 GLY A CA 1
ATOM 593 C C . GLY A 1 80 ? -8.008 2.276 1.390 1.00 94.69 80 GLY A C 1
ATOM 594 O O . GLY A 1 80 ? -8.368 2.579 2.523 1.00 94.69 80 GLY A O 1
ATOM 595 N N . GLU A 1 81 ? -8.477 2.911 0.315 1.00 95.19 81 GLU A N 1
ATOM 596 C CA . GLU A 1 81 ? -9.457 4.006 0.390 1.00 95.19 81 GLU A CA 1
ATOM 597 C C . GLU A 1 81 ? -10.818 3.531 0.899 1.00 95.19 81 GLU A C 1
ATOM 599 O O . GLU A 1 81 ? -11.428 4.192 1.743 1.00 9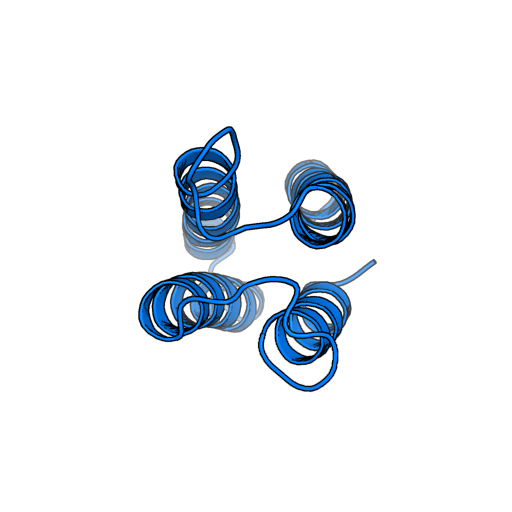5.19 81 GLU A O 1
ATOM 604 N N . TYR A 1 82 ? -11.269 2.350 0.462 1.00 93.81 82 TYR A N 1
ATOM 605 C CA . TYR A 1 82 ? -12.478 1.737 1.006 1.00 93.81 82 TYR A CA 1
ATOM 606 C C . TYR A 1 82 ? -12.370 1.563 2.524 1.00 93.81 82 TYR A C 1
ATOM 608 O O . TYR A 1 82 ? -13.288 1.929 3.257 1.00 93.81 82 TYR A O 1
ATOM 616 N N . LEU A 1 83 ? -11.245 1.028 3.006 1.00 90.81 83 LEU A N 1
ATOM 617 C CA . LEU A 1 83 ? -11.002 0.853 4.436 1.00 90.81 83 LEU A CA 1
ATOM 618 C C . LEU A 1 83 ? -10.945 2.191 5.174 1.00 90.81 83 LEU A C 1
ATOM 620 O O . LEU A 1 83 ? -11.542 2.319 6.235 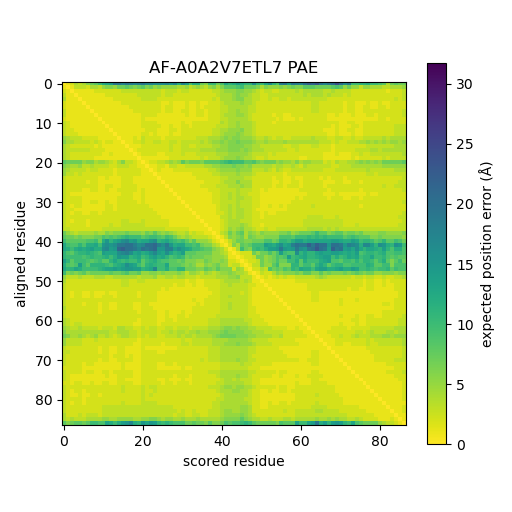1.00 90.81 83 LEU A O 1
ATOM 624 N N . LEU A 1 84 ? -10.294 3.203 4.606 1.00 90.19 84 LEU A N 1
ATOM 625 C CA . LEU A 1 84 ? -10.231 4.525 5.222 1.00 90.19 84 LEU A CA 1
ATOM 626 C C . LEU A 1 84 ? -11.624 5.140 5.425 1.00 90.19 84 LEU A C 1
ATOM 628 O O . LEU A 1 84 ? -11.865 5.772 6.448 1.00 90.19 84 LEU A O 1
ATOM 632 N N . ALA A 1 85 ? -12.540 4.931 4.479 1.00 90.31 85 ALA A N 1
ATOM 633 C CA . ALA A 1 85 ? -13.894 5.476 4.544 1.00 90.31 85 ALA A CA 1
ATOM 634 C C . ALA A 1 85 ? -14.867 4.674 5.434 1.00 90.31 85 ALA A C 1
ATOM 636 O O . ALA A 1 85 ? -15.889 5.221 5.842 1.00 90.31 85 ALA A O 1
ATOM 637 N N . HIS A 1 86 ? -14.587 3.395 5.720 1.00 86.06 86 HIS A N 1
ATOM 638 C CA . HIS A 1 86 ? -15.566 2.474 6.326 1.00 86.06 86 HIS A CA 1
ATOM 639 C C . HIS A 1 86 ? -15.090 1.760 7.600 1.00 86.06 86 HIS A C 1
ATOM 641 O O . HIS A 1 86 ? -15.828 0.930 8.135 1.00 86.06 86 HIS A O 1
ATOM 647 N N . MET A 1 87 ? -13.868 2.022 8.069 1.00 77.12 87 MET A N 1
ATOM 648 C CA . MET A 1 87 ? -13.358 1.495 9.342 1.00 77.12 87 MET A CA 1
ATOM 649 C C . MET A 1 87 ? -13.728 2.378 10.515 1.00 77.12 87 MET A C 1
ATOM 651 O O . MET A 1 87 ? -13.800 3.615 10.373 1.00 77.12 87 MET A O 1
#

Sequence (87 aa):
MSLAIVRSDLQQTCGPLRWIADGAVCGRLRSNLEQAIASQQGDRAATTGSLPAFLAELDAQHGPGKPVSDNAYWLLKVNGEYLLAHM

pLDDT: mean 92.05, std 8.61, range [67.0, 98.44]